Protein AF-A0A5B9MPA6-F1 (afdb_monomer_lite)

Organism: Cymbidium ensifolium (NCBI:txid78740)

Sequence (102 aa):
MIKKKKKKKLRLFGFDLEPEKKVYIESRAMDSGEDRKYGCQFCQKEFTNSQALGGHQNAHKKERMKKKRLELQARKASINYYLQPFIKNHGLQYTCAVPLIF

Secondary structure (DSSP, 8-state):
----PPPPPPEETTEE--TT-----------SSS---EE-TTT--EESSHHHHHHHHHHHHHHHHHHHHHHHHHHHHHHHHHHHHHHHHS------------

Radius of gyration: 29.04 Å; chains: 1; bounding box: 82×52×59 Å

Structure (mmCIF, N/CA/C/O backbone):
data_AF-A0A5B9MPA6-F1
#
_entry.id   AF-A0A5B9MPA6-F1
#
loop_
_atom_site.group_PDB
_atom_site.id
_atom_site.type_symbol
_atom_site.label_atom_id
_atom_site.label_alt_id
_atom_site.label_comp_id
_atom_site.label_asym_id
_atom_site.label_entity_id
_atom_site.label_seq_id
_atom_site.pdbx_PDB_ins_code
_atom_site.Cartn_x
_atom_site.Cartn_y
_atom_site.Cartn_z
_atom_site.occupancy
_atom_site.B_iso_or_equiv
_atom_site.auth_seq_id
_atom_site.auth_comp_id
_atom_site.auth_asym_id
_atom_site.auth_atom_id
_atom_site.pdbx_PDB_model_num
ATOM 1 N N . MET A 1 1 ? 60.543 -27.540 -2.302 1.00 43.94 1 MET A N 1
ATOM 2 C CA . MET A 1 1 ? 59.558 -27.851 -1.234 1.00 43.94 1 MET A CA 1
ATOM 3 C C . MET A 1 1 ? 58.435 -26.816 -1.252 1.00 43.94 1 MET A C 1
ATOM 5 O O . MET A 1 1 ? 58.643 -25.696 -0.805 1.00 43.94 1 MET A O 1
ATOM 9 N N . ILE A 1 2 ? 57.262 -27.144 -1.803 1.00 58.66 2 ILE A N 1
ATOM 10 C CA . ILE A 1 2 ? 56.123 -26.211 -1.871 1.00 58.66 2 ILE A CA 1
ATOM 11 C C . ILE A 1 2 ? 55.320 -26.318 -0.567 1.00 58.66 2 ILE A C 1
ATOM 13 O O . ILE A 1 2 ? 54.704 -27.345 -0.285 1.00 58.66 2 ILE A O 1
ATOM 17 N N . LYS A 1 3 ? 55.344 -25.259 0.251 1.00 60.28 3 LYS A N 1
ATOM 18 C CA . LYS A 1 3 ? 54.573 -25.166 1.500 1.00 60.28 3 LYS A CA 1
ATOM 19 C C . LYS A 1 3 ? 53.086 -24.992 1.160 1.00 60.28 3 LYS A C 1
ATOM 21 O O . LYS A 1 3 ? 52.674 -23.930 0.698 1.00 60.28 3 LYS A O 1
ATOM 26 N N . LYS A 1 4 ? 52.268 -26.027 1.383 1.00 61.69 4 LYS A N 1
ATOM 27 C CA . LYS A 1 4 ? 50.805 -25.961 1.215 1.00 61.69 4 LYS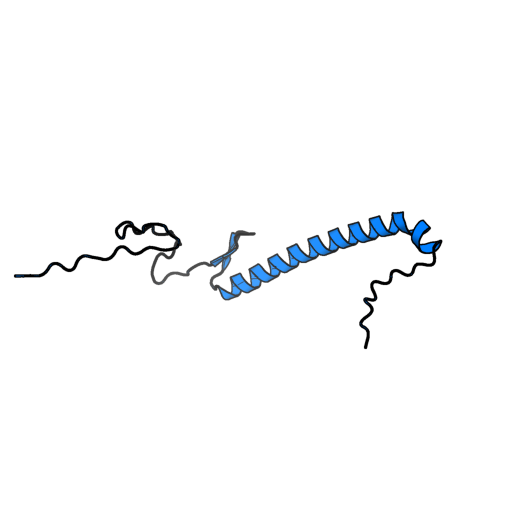 A CA 1
ATOM 28 C C . LYS A 1 4 ? 50.214 -25.010 2.268 1.00 61.69 4 LYS A C 1
ATOM 30 O O . LYS A 1 4 ? 50.222 -25.316 3.458 1.00 61.69 4 LYS A O 1
ATOM 35 N N . LYS A 1 5 ? 49.713 -23.842 1.848 1.00 65.00 5 LYS A N 1
ATOM 36 C CA . LYS A 1 5 ? 48.984 -22.909 2.726 1.00 65.00 5 LYS A CA 1
ATOM 37 C C . LYS A 1 5 ? 47.649 -23.545 3.137 1.00 65.00 5 LYS A C 1
ATOM 39 O O . LYS A 1 5 ? 46.813 -23.844 2.290 1.00 65.00 5 LYS A O 1
ATOM 44 N N . LYS A 1 6 ? 47.458 -23.763 4.440 1.00 61.97 6 LYS A N 1
ATOM 45 C CA . LYS A 1 6 ? 46.238 -24.340 5.025 1.00 61.97 6 LYS A CA 1
ATOM 46 C C . LYS A 1 6 ? 45.110 -23.299 4.937 1.00 61.97 6 LYS A C 1
ATOM 48 O O . LYS A 1 6 ? 45.235 -22.216 5.508 1.00 61.97 6 LYS A O 1
ATOM 53 N N . LYS A 1 7 ? 44.044 -23.591 4.181 1.00 66.12 7 LYS A N 1
ATOM 54 C CA . LYS A 1 7 ? 42.874 -22.702 4.048 1.00 66.12 7 LYS A CA 1
ATOM 55 C C . LYS A 1 7 ? 42.199 -22.550 5.418 1.00 66.12 7 LYS A C 1
ATOM 57 O O . LYS A 1 7 ? 41.928 -23.547 6.084 1.00 66.12 7 LYS A O 1
ATOM 62 N N . LYS A 1 8 ? 41.967 -21.309 5.855 1.00 66.94 8 LYS A N 1
ATOM 63 C CA . LYS A 1 8 ? 41.262 -21.003 7.109 1.00 66.94 8 LYS A CA 1
ATOM 64 C C . LYS A 1 8 ? 39.751 -21.074 6.863 1.00 66.94 8 LYS A C 1
ATOM 66 O O . LYS A 1 8 ? 39.264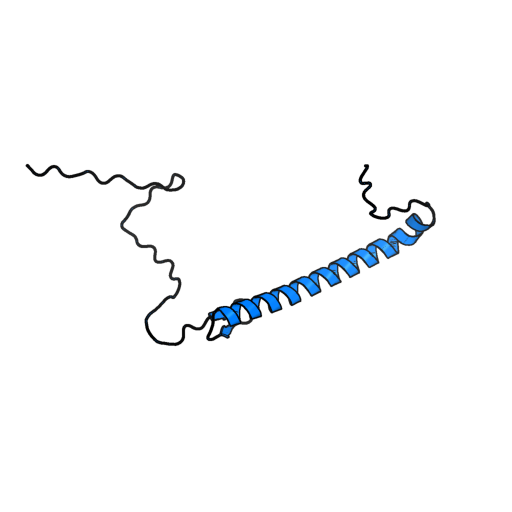 -20.499 5.894 1.00 66.94 8 LYS A O 1
ATOM 71 N N . LYS A 1 9 ? 39.038 -21.795 7.730 1.00 70.25 9 LYS A N 1
ATOM 72 C CA . LYS A 1 9 ? 37.578 -21.969 7.712 1.00 70.25 9 LYS A CA 1
ATOM 73 C C . LYS A 1 9 ? 36.900 -20.633 8.045 1.00 70.25 9 LYS A C 1
ATOM 75 O O . LYS A 1 9 ? 37.195 -20.065 9.096 1.00 70.25 9 LYS A O 1
ATOM 80 N N . LEU A 1 10 ? 36.045 -20.112 7.161 1.00 71.31 10 LEU A N 1
ATOM 81 C CA . LEU A 1 10 ? 35.233 -18.928 7.462 1.00 71.31 10 LEU A CA 1
ATOM 82 C C . LEU A 1 10 ? 34.046 -19.333 8.345 1.00 71.31 10 LEU A C 1
ATOM 84 O O . LEU A 1 10 ? 33.365 -20.315 8.059 1.00 71.31 10 LEU A O 1
ATOM 88 N N . ARG A 1 11 ? 33.791 -18.559 9.405 1.00 71.56 11 ARG A N 1
ATOM 89 C CA . ARG A 1 11 ? 32.619 -18.711 10.278 1.00 71.56 11 ARG A CA 1
ATOM 90 C C . ARG A 1 11 ? 31.834 -17.412 10.305 1.00 71.56 11 ARG A C 1
ATOM 92 O O . ARG A 1 11 ? 32.434 -16.349 10.447 1.00 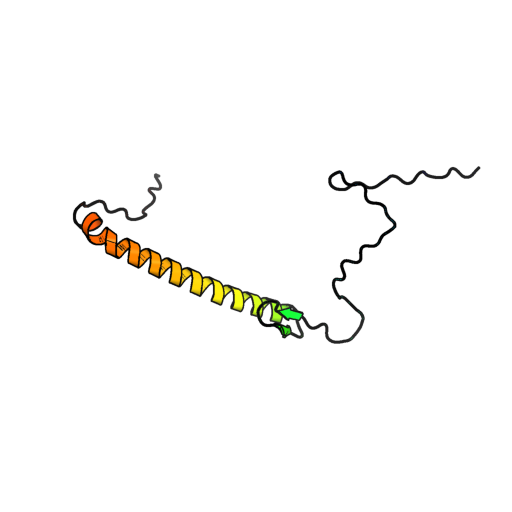71.56 11 ARG A O 1
ATOM 99 N N . LEU A 1 12 ? 30.513 -17.505 10.221 1.00 71.75 12 LEU A N 1
ATOM 100 C CA . LEU A 1 12 ? 29.603 -16.377 10.407 1.00 71.75 12 LEU A CA 1
ATOM 101 C C . LEU A 1 12 ? 28.507 -16.816 11.386 1.00 71.75 12 LEU A C 1
ATOM 103 O O . LEU A 1 12 ? 27.906 -17.869 11.201 1.00 71.75 12 LEU A O 1
ATOM 107 N N . PHE A 1 13 ? 28.302 -16.051 12.463 1.00 66.94 13 PHE A N 1
ATOM 108 C CA . PHE A 1 13 ? 27.356 -16.366 13.550 1.00 66.94 13 PHE A CA 1
ATOM 109 C C . PHE A 1 13 ? 27.513 -17.765 14.183 1.00 66.94 13 PHE A C 1
ATOM 111 O O . PHE A 1 13 ? 26.533 -18.392 14.563 1.00 66.94 13 PHE A O 1
ATOM 118 N N . GLY A 1 14 ? 28.743 -18.277 14.302 1.00 67.62 14 GLY A N 1
ATOM 119 C CA . GLY A 1 14 ? 29.004 -19.566 14.962 1.00 67.62 14 GLY A CA 1
ATOM 120 C C . GLY A 1 14 ? 28.703 -20.804 14.113 1.00 67.62 14 GLY A C 1
ATOM 121 O O . GLY A 1 14 ? 28.978 -21.913 14.564 1.00 67.62 14 GLY A O 1
ATOM 122 N N . PHE A 1 15 ? 28.233 -20.625 12.877 1.00 62.84 15 PHE A N 1
ATOM 123 C CA . PHE A 1 15 ? 28.043 -21.711 11.924 1.00 62.84 15 PHE A CA 1
ATOM 124 C C . PHE A 1 15 ? 29.235 -21.819 10.973 1.00 62.84 15 PHE A C 1
ATOM 126 O O . PHE A 1 15 ? 29.806 -20.827 10.503 1.00 62.84 15 PHE A O 1
ATOM 133 N N . ASP A 1 16 ? 29.629 -23.061 10.728 1.00 73.69 16 ASP A N 1
ATOM 134 C CA . ASP A 1 16 ? 30.742 -23.440 9.877 1.00 73.69 16 ASP A CA 1
ATOM 135 C C . ASP A 1 16 ? 30.301 -23.436 8.405 1.00 73.69 16 ASP A C 1
ATOM 137 O O . ASP A 1 16 ? 29.576 -24.327 7.971 1.00 73.69 16 ASP A O 1
ATOM 141 N N . LEU A 1 17 ? 30.728 -22.433 7.630 1.00 67.44 17 LEU A N 1
ATOM 142 C CA . LEU A 1 17 ? 30.444 -22.369 6.194 1.00 67.44 17 LEU A CA 1
ATOM 143 C C . LEU A 1 17 ? 31.425 -23.269 5.436 1.00 67.44 17 LEU A C 1
ATOM 145 O O . LEU A 1 17 ? 32.618 -22.968 5.339 1.00 67.44 17 LEU A O 1
ATOM 149 N N . GLU A 1 18 ? 30.926 -24.374 4.886 1.00 67.38 18 GLU A N 1
ATOM 150 C CA . GLU A 1 18 ? 31.669 -25.161 3.903 1.00 67.38 18 GLU A CA 1
ATOM 151 C C . GLU A 1 18 ? 31.645 -24.447 2.537 1.00 67.38 18 GLU A C 1
ATOM 153 O O . GLU A 1 18 ? 30.569 -24.137 2.023 1.00 67.38 18 GLU A O 1
ATOM 158 N N . PRO A 1 19 ? 32.808 -24.158 1.924 1.00 61.84 19 PRO A N 1
ATOM 159 C CA . PRO A 1 19 ? 32.901 -23.238 0.789 1.00 61.84 19 PRO A CA 1
ATOM 160 C C . PRO A 1 19 ? 32.492 -23.819 -0.578 1.00 61.84 19 PRO A C 1
ATOM 162 O O . PRO A 1 19 ? 32.752 -23.175 -1.591 1.00 61.84 19 PRO A O 1
ATOM 165 N N . GLU A 1 20 ? 31.868 -24.999 -0.659 1.00 60.41 20 GLU A N 1
ATOM 166 C CA . GLU A 1 20 ? 31.676 -25.694 -1.951 1.00 60.41 20 GLU A CA 1
ATOM 167 C C . GLU A 1 20 ? 30.227 -25.989 -2.346 1.00 60.41 20 GLU A C 1
ATOM 169 O O . GLU A 1 20 ? 29.979 -26.558 -3.406 1.00 60.41 20 GLU A O 1
ATOM 174 N N . LYS A 1 21 ? 29.241 -25.490 -1.598 1.00 46.84 21 LYS A N 1
ATOM 175 C CA . LYS A 1 21 ? 27.869 -25.398 -2.111 1.00 46.84 21 LYS A CA 1
ATOM 176 C C . LYS A 1 21 ? 27.497 -23.936 -2.259 1.00 46.84 21 LYS A C 1
ATOM 178 O O . LYS A 1 21 ? 27.097 -23.282 -1.300 1.00 46.84 21 LYS A O 1
ATOM 183 N N . LYS A 1 22 ? 27.601 -23.426 -3.491 1.00 51.22 22 LYS A N 1
ATOM 184 C CA . LYS A 1 22 ? 26.797 -22.276 -3.908 1.00 51.22 22 LYS A CA 1
ATOM 185 C C . LYS A 1 22 ? 25.336 -22.678 -3.713 1.00 51.22 22 LYS A C 1
ATOM 187 O O . LYS A 1 22 ? 24.740 -23.302 -4.583 1.00 51.22 22 LYS A O 1
ATOM 192 N N . VAL A 1 23 ? 24.766 -22.348 -2.559 1.00 47.06 23 VAL A N 1
ATOM 193 C CA . VAL A 1 23 ? 23.322 -22.186 -2.460 1.00 47.06 23 VAL A CA 1
ATOM 194 C C . VAL A 1 23 ? 23.035 -20.948 -3.290 1.00 47.06 23 VAL A C 1
ATOM 196 O O . VAL A 1 23 ? 23.184 -19.818 -2.830 1.00 47.06 23 VAL A O 1
ATOM 199 N N . TYR A 1 24 ? 22.719 -21.168 -4.562 1.00 42.88 24 TYR A N 1
ATOM 200 C CA . TYR A 1 24 ? 22.008 -20.174 -5.334 1.00 42.88 24 TYR A CA 1
ATOM 201 C C . TYR A 1 24 ? 20.693 -19.974 -4.586 1.00 42.88 24 TYR A C 1
ATOM 203 O O . TYR A 1 24 ? 19.799 -20.815 -4.642 1.00 42.88 24 TYR A O 1
ATOM 211 N N . ILE A 1 25 ? 20.580 -18.875 -3.836 1.00 54.78 25 ILE A N 1
ATOM 212 C CA . ILE A 1 25 ? 19.263 -18.275 -3.689 1.00 54.78 25 ILE A CA 1
ATOM 213 C C . ILE A 1 25 ? 18.880 -17.983 -5.129 1.00 54.78 25 ILE A C 1
ATOM 215 O O . ILE A 1 25 ? 19.510 -17.147 -5.777 1.00 54.78 25 ILE A O 1
ATOM 219 N N . GLU A 1 26 ? 17.926 -18.734 -5.657 1.00 52.28 26 GLU A N 1
ATOM 220 C CA . GLU A 1 26 ? 17.333 -18.456 -6.952 1.00 52.28 26 GLU A CA 1
ATOM 221 C C . GLU A 1 26 ? 16.499 -17.172 -6.812 1.00 52.28 26 GLU A C 1
ATOM 223 O O . GLU A 1 26 ? 15.275 -17.155 -6.895 1.00 52.28 26 GLU A O 1
ATOM 228 N N . SER A 1 27 ? 17.170 -16.043 -6.565 1.00 55.16 27 SER A N 1
ATOM 229 C CA . SER A 1 27 ? 16.694 -14.780 -7.081 1.00 55.16 27 SER A CA 1
ATOM 230 C C . SER A 1 27 ? 16.786 -14.966 -8.584 1.00 55.16 27 SER A C 1
ATOM 232 O O . SER A 1 27 ? 17.892 -14.959 -9.126 1.00 55.16 27 SER A O 1
ATOM 234 N N . ARG A 1 28 ? 15.654 -15.250 -9.233 1.00 52.75 28 ARG A N 1
ATOM 235 C CA . ARG A 1 28 ? 15.536 -15.312 -10.692 1.00 52.75 28 ARG A CA 1
ATOM 236 C C . ARG A 1 28 ? 16.006 -13.980 -11.275 1.00 52.75 28 ARG A C 1
ATOM 238 O O . ARG A 1 28 ? 15.232 -13.056 -11.481 1.00 52.75 28 ARG A O 1
ATOM 245 N N . ALA A 1 29 ? 17.306 -13.885 -11.470 1.00 52.75 29 ALA A N 1
ATOM 246 C CA . ALA A 1 29 ? 18.011 -12.868 -12.211 1.00 52.75 29 ALA A CA 1
ATOM 247 C C . ALA A 1 29 ? 18.698 -13.634 -13.340 1.00 52.75 29 ALA A C 1
ATOM 249 O O . ALA A 1 29 ? 19.915 -13.799 -13.350 1.00 52.75 29 ALA A O 1
ATOM 250 N N . MET A 1 30 ? 17.883 -14.199 -14.235 1.00 46.91 30 MET A N 1
ATOM 251 C CA . MET A 1 30 ? 18.379 -14.646 -15.526 1.00 46.91 30 MET A CA 1
ATOM 252 C C . MET A 1 30 ? 18.483 -13.423 -16.424 1.00 46.91 30 MET A C 1
ATOM 254 O O . MET A 1 30 ? 17.495 -12.760 -16.715 1.00 46.91 30 MET A O 1
ATOM 258 N N . ASP A 1 31 ? 19.735 -13.165 -16.770 1.00 42.84 31 ASP A N 1
ATOM 259 C CA . ASP A 1 31 ? 20.184 -12.964 -18.136 1.00 42.84 31 ASP A CA 1
ATOM 260 C C . ASP A 1 31 ? 19.775 -11.677 -18.872 1.00 42.84 31 ASP A C 1
ATOM 262 O O . ASP A 1 31 ? 18.875 -10.913 -18.536 1.00 42.84 31 ASP A O 1
ATOM 266 N N . SER A 1 32 ? 20.655 -11.386 -19.804 1.00 50.00 32 SER A N 1
ATOM 267 C CA . SER A 1 32 ? 20.871 -10.222 -20.628 1.00 50.00 32 SER A CA 1
ATOM 268 C C . SER A 1 32 ? 19.674 -9.814 -21.498 1.00 50.00 32 SER A C 1
ATOM 270 O O . SER A 1 32 ? 19.032 -10.628 -22.141 1.00 50.00 32 SER A O 1
ATOM 272 N N . GLY A 1 33 ? 19.419 -8.504 -21.570 1.00 51.53 33 GLY A N 1
ATOM 273 C CA . GLY A 1 33 ? 18.849 -7.887 -22.774 1.00 51.53 33 GLY A CA 1
ATOM 274 C C . GLY A 1 33 ? 17.343 -7.986 -23.052 1.00 51.53 33 GLY A C 1
ATOM 275 O O . GLY A 1 33 ? 16.930 -7.398 -24.043 1.00 51.53 33 GLY A O 1
ATOM 276 N N . GLU A 1 34 ? 16.517 -8.613 -22.214 1.00 53.94 34 GLU A N 1
ATOM 277 C CA . GLU A 1 34 ? 15.047 -8.579 -22.348 1.00 53.94 34 GLU A CA 1
ATOM 278 C C . GLU A 1 34 ? 14.388 -8.040 -21.070 1.00 53.94 34 GLU A C 1
ATOM 280 O O . GLU A 1 34 ? 14.841 -8.314 -19.958 1.00 53.94 34 GLU A O 1
ATOM 285 N N . ASP A 1 35 ? 13.350 -7.217 -21.239 1.00 62.66 35 ASP A N 1
ATOM 286 C CA . ASP A 1 35 ? 12.624 -6.472 -20.204 1.00 62.66 35 ASP A CA 1
ATOM 287 C C . ASP A 1 35 ? 12.487 -7.223 -18.868 1.00 62.66 35 ASP A C 1
ATOM 289 O O . ASP A 1 35 ? 11.586 -8.044 -18.672 1.00 62.66 35 ASP A O 1
ATOM 293 N N . ARG A 1 36 ? 13.348 -6.904 -17.890 1.00 66.88 36 ARG A N 1
ATOM 294 C CA . ARG A 1 36 ? 13.182 -7.405 -16.520 1.00 66.88 36 ARG A CA 1
ATOM 295 C C . ARG A 1 36 ? 11.899 -6.823 -15.947 1.00 66.88 36 ARG A C 1
ATOM 297 O O . ARG A 1 36 ? 11.859 -5.667 -15.527 1.00 66.88 36 ARG A O 1
ATOM 304 N N . LYS A 1 37 ? 10.852 -7.639 -15.914 1.00 82.75 37 LYS A N 1
ATOM 305 C CA . LYS A 1 37 ? 9.563 -7.262 -15.345 1.00 82.75 37 LYS A CA 1
ATOM 306 C C . LYS A 1 37 ? 9.622 -7.301 -13.821 1.00 82.75 37 LYS A C 1
ATOM 308 O O . LYS A 1 37 ? 10.013 -8.293 -13.210 1.00 82.75 37 LYS A O 1
ATOM 313 N N . TYR A 1 38 ? 9.194 -6.214 -13.197 1.00 90.19 38 TYR A N 1
ATOM 314 C CA . TYR A 1 38 ? 9.079 -6.069 -11.752 1.00 90.19 38 TYR A CA 1
ATOM 315 C C . TYR A 1 38 ? 7.632 -6.344 -11.338 1.00 90.19 38 TYR A C 1
ATOM 317 O O . TYR A 1 38 ? 6.737 -5.588 -11.699 1.00 90.19 38 TYR A O 1
ATOM 325 N N . GLY A 1 39 ? 7.380 -7.421 -10.591 1.00 92.75 39 GLY A N 1
ATOM 326 C CA . GLY A 1 39 ? 6.029 -7.829 -10.183 1.00 92.75 39 GLY A CA 1
ATOM 327 C C . GLY A 1 39 ? 5.631 -7.362 -8.778 1.00 92.75 39 GLY A C 1
ATOM 328 O O . GLY A 1 39 ? 6.431 -7.402 -7.841 1.00 92.75 39 GLY A O 1
ATOM 329 N N . CYS A 1 40 ? 4.371 -6.963 -8.592 1.00 93.94 40 CYS A N 1
ATOM 330 C CA . CYS A 1 40 ? 3.802 -6.720 -7.266 1.00 93.94 40 CYS A CA 1
ATOM 331 C C . CYS A 1 40 ? 3.289 -8.016 -6.626 1.00 93.94 40 CYS A C 1
ATOM 333 O O . CYS A 1 40 ? 2.380 -8.650 -7.146 1.00 93.94 40 CYS A O 1
ATOM 335 N N . GLN A 1 41 ? 3.776 -8.369 -5.435 1.00 90.44 41 GLN A N 1
ATOM 336 C CA . GLN A 1 41 ? 3.344 -9.583 -4.719 1.00 90.44 41 GLN A CA 1
ATOM 337 C C . GLN A 1 41 ? 1.875 -9.553 -4.259 1.00 90.44 41 GLN A C 1
ATOM 339 O O . GLN A 1 41 ? 1.294 -10.598 -3.987 1.00 90.44 41 GLN A O 1
ATOM 344 N N . PHE A 1 42 ? 1.268 -8.366 -4.157 1.00 86.44 42 PHE A N 1
ATOM 345 C CA . PHE A 1 42 ? -0.090 -8.212 -3.625 1.00 86.44 42 PHE A CA 1
ATOM 346 C C . PHE A 1 42 ? -1.182 -8.294 -4.692 1.00 86.44 42 PHE A C 1
ATOM 348 O O . PHE A 1 42 ? -2.293 -8.709 -4.384 1.00 86.44 42 PHE A O 1
ATOM 355 N N . CYS A 1 43 ? -0.893 -7.877 -5.924 1.00 91.38 43 CYS A N 1
ATOM 356 C CA . CYS A 1 43 ? -1.880 -7.845 -7.009 1.00 91.38 43 CYS A CA 1
ATOM 357 C C . CYS A 1 43 ? -1.359 -8.412 -8.334 1.00 91.38 43 CYS A C 1
ATOM 359 O O . CYS A 1 43 ? -2.058 -8.331 -9.338 1.00 91.38 43 CYS A O 1
ATOM 361 N N . GLN A 1 44 ? -0.131 -8.941 -8.342 1.00 89.81 44 GLN A N 1
ATOM 362 C CA . GLN A 1 44 ? 0.516 -9.617 -9.472 1.00 89.81 44 GLN A CA 1
ATOM 363 C C . GLN A 1 44 ? 0.641 -8.766 -10.747 1.00 89.81 44 GLN A C 1
ATOM 365 O O . GLN A 1 44 ? 0.958 -9.288 -11.809 1.00 89.81 44 GLN A O 1
ATOM 370 N N . LYS A 1 45 ? 0.457 -7.440 -10.654 1.00 91.12 45 LYS A N 1
ATOM 371 C CA . LYS A 1 45 ? 0.756 -6.517 -11.755 1.00 91.12 45 LYS A CA 1
ATOM 372 C C . LYS A 1 45 ? 2.259 -6.467 -12.013 1.00 91.12 45 LYS A C 1
ATOM 374 O O . LYS A 1 45 ? 3.047 -6.360 -11.070 1.00 91.12 45 LYS A O 1
ATOM 379 N N . GLU A 1 46 ? 2.619 -6.503 -13.288 1.00 93.19 46 GLU A N 1
ATOM 380 C CA . GLU A 1 46 ? 3.991 -6.396 -13.776 1.00 93.19 46 GLU A CA 1
ATOM 381 C C . GLU A 1 46 ? 4.294 -4.965 -14.233 1.00 93.19 46 GLU A C 1
ATOM 383 O O . GLU A 1 46 ? 3.435 -4.278 -14.789 1.00 93.19 46 GLU A O 1
ATOM 388 N N . PHE A 1 47 ? 5.525 -4.521 -14.004 1.00 92.00 47 PHE A N 1
ATOM 389 C CA . PHE A 1 47 ? 6.016 -3.195 -14.363 1.00 92.00 47 PHE A CA 1
ATOM 390 C C . PHE A 1 47 ? 7.330 -3.318 -15.130 1.00 92.00 47 PHE A C 1
ATOM 392 O O . PHE A 1 47 ? 8.172 -4.147 -14.796 1.00 92.00 47 PHE A O 1
ATOM 399 N N . THR A 1 48 ? 7.535 -2.455 -16.120 1.00 89.88 48 THR A N 1
ATOM 400 C CA . THR A 1 48 ? 8.779 -2.386 -16.908 1.00 89.88 48 THR A CA 1
ATOM 401 C C . THR A 1 48 ? 9.925 -1.707 -16.149 1.00 89.88 48 THR A C 1
ATOM 403 O O . THR A 1 48 ? 11.091 -1.907 -16.468 1.00 89.88 48 THR A O 1
ATOM 406 N N . ASN A 1 49 ? 9.614 -0.921 -15.110 1.00 91.12 49 ASN A N 1
ATOM 407 C CA . ASN A 1 49 ? 10.587 -0.196 -14.291 1.00 91.12 49 ASN A CA 1
ATOM 408 C C . ASN A 1 49 ? 10.329 -0.419 -12.788 1.00 91.12 49 ASN A C 1
ATOM 410 O O . ASN A 1 49 ? 9.187 -0.366 -12.318 1.00 91.12 49 ASN A O 1
ATOM 414 N N . SER A 1 50 ? 11.404 -0.596 -12.016 1.00 91.12 50 SER A N 1
ATOM 415 C CA . SER A 1 50 ? 11.390 -0.711 -10.555 1.00 91.12 50 SER A CA 1
ATOM 416 C C . SER A 1 50 ? 10.790 0.519 -9.863 1.00 91.12 50 SER A C 1
ATOM 418 O O . SER A 1 50 ? 10.116 0.377 -8.842 1.00 91.12 50 SER A O 1
ATOM 420 N N . GLN A 1 51 ? 10.950 1.718 -10.433 1.00 95.12 51 GLN A N 1
ATOM 421 C CA . GLN A 1 51 ? 10.350 2.946 -9.901 1.00 95.12 51 GLN A CA 1
ATOM 422 C C . GLN A 1 51 ? 8.815 2.905 -9.951 1.00 95.12 51 GLN A C 1
ATOM 424 O O . GLN A 1 51 ? 8.152 3.310 -8.992 1.00 95.12 51 GLN A O 1
ATOM 429 N N . ALA A 1 52 ? 8.243 2.365 -11.033 1.00 94.00 52 ALA A N 1
ATOM 430 C CA . ALA A 1 52 ? 6.798 2.205 -11.169 1.00 94.00 52 ALA A CA 1
ATOM 431 C C . ALA A 1 52 ? 6.256 1.184 -10.156 1.00 94.00 52 ALA A C 1
ATOM 433 O O . ALA A 1 52 ? 5.252 1.456 -9.493 1.00 94.00 52 ALA A O 1
ATOM 434 N N . LEU A 1 53 ? 6.971 0.068 -9.949 1.00 95.81 53 LEU A N 1
ATOM 435 C CA . LEU A 1 53 ? 6.650 -0.885 -8.883 1.00 95.81 53 LEU A CA 1
ATOM 436 C C . LEU A 1 53 ? 6.706 -0.216 -7.497 1.00 95.81 53 LEU A C 1
ATOM 438 O O . LEU A 1 53 ? 5.800 -0.415 -6.688 1.00 95.81 53 LEU A O 1
ATOM 442 N N . GLY A 1 54 ? 7.725 0.605 -7.223 1.00 95.19 54 GLY A N 1
ATOM 443 C CA . GLY A 1 54 ? 7.859 1.328 -5.954 1.00 95.19 54 GLY A CA 1
ATOM 444 C C . GLY A 1 54 ? 6.688 2.281 -5.684 1.00 95.19 54 GLY A C 1
ATOM 445 O O . GLY A 1 54 ? 6.078 2.241 -4.612 1.00 95.19 54 GLY A O 1
ATOM 446 N N . GLY A 1 55 ? 6.305 3.093 -6.676 1.00 96.06 55 GLY A N 1
ATOM 447 C CA . GLY A 1 55 ? 5.121 3.956 -6.587 1.00 96.06 55 GLY A CA 1
ATOM 448 C C . GLY A 1 55 ? 3.828 3.161 -6.369 1.00 96.06 55 GLY A C 1
ATOM 449 O O . GLY A 1 55 ? 3.003 3.505 -5.518 1.00 96.06 55 GLY A O 1
ATOM 450 N N . HIS A 1 56 ? 3.688 2.040 -7.071 1.00 95.75 56 HIS A N 1
ATOM 451 C CA . HIS A 1 56 ? 2.548 1.141 -6.953 1.00 95.75 56 HIS A CA 1
ATOM 452 C C . HIS A 1 56 ? 2.435 0.479 -5.563 1.00 95.75 56 HIS A C 1
ATOM 454 O O . HIS A 1 56 ? 1.351 0.443 -4.972 1.00 95.75 56 HIS A O 1
ATOM 460 N N . GLN A 1 57 ? 3.544 0.007 -4.988 1.00 95.06 57 GLN A N 1
ATOM 461 C CA . GLN A 1 57 ? 3.570 -0.562 -3.635 1.00 95.06 57 GLN A CA 1
ATOM 462 C C . GLN A 1 57 ? 3.177 0.469 -2.568 1.00 95.06 57 GLN A C 1
ATOM 464 O O . GLN A 1 57 ? 2.466 0.139 -1.613 1.00 95.06 57 GLN A O 1
ATOM 469 N N . ASN A 1 58 ? 3.580 1.729 -2.743 1.00 93.44 58 ASN A N 1
ATOM 470 C CA . ASN A 1 58 ? 3.194 2.816 -1.844 1.00 93.44 58 ASN A CA 1
ATOM 471 C C . ASN A 1 58 ? 1.683 3.084 -1.876 1.00 93.44 58 ASN A C 1
ATOM 473 O O . ASN A 1 58 ? 1.072 3.267 -0.819 1.00 93.44 58 ASN A O 1
ATOM 477 N N . ALA A 1 59 ? 1.059 3.033 -3.057 1.00 92.69 59 ALA A N 1
ATOM 478 C CA . ALA A 1 59 ? -0.396 3.122 -3.179 1.00 92.69 59 ALA A CA 1
ATOM 479 C C . ALA A 1 59 ? -1.089 1.963 -2.441 1.00 92.69 59 ALA A C 1
ATOM 481 O O . ALA A 1 59 ? -1.970 2.192 -1.611 1.00 92.69 59 ALA A O 1
ATOM 482 N N . HIS A 1 60 ? -0.610 0.729 -2.625 1.00 90.12 60 HIS A N 1
ATOM 483 C CA . HIS A 1 60 ? -1.101 -0.433 -1.874 1.00 90.12 60 HIS A CA 1
ATOM 484 C C . HIS A 1 60 ? -0.958 -0.282 -0.354 1.00 90.12 60 HIS A C 1
ATOM 486 O O . HIS A 1 60 ? -1.832 -0.702 0.410 1.00 90.12 60 HIS A O 1
ATOM 492 N N . LYS A 1 61 ? 0.140 0.317 0.116 1.00 88.12 61 LYS A N 1
ATOM 493 C CA . LYS A 1 61 ? 0.341 0.607 1.540 1.00 88.12 61 LYS A CA 1
ATOM 494 C C . LYS A 1 61 ? -0.688 1.620 2.047 1.00 88.12 61 LYS A C 1
ATOM 496 O O . LYS A 1 61 ? -1.250 1.411 3.121 1.00 88.12 61 LYS A O 1
ATOM 501 N N . LYS A 1 62 ? -0.968 2.679 1.282 1.00 79.25 62 LYS A N 1
ATOM 502 C CA . LYS A 1 62 ? -1.953 3.713 1.641 1.00 79.25 62 LYS A CA 1
ATOM 503 C C . LYS A 1 62 ? -3.357 3.127 1.809 1.00 79.25 62 LYS A C 1
ATOM 505 O O . LYS A 1 62 ? -4.001 3.406 2.821 1.00 79.25 62 LYS A O 1
ATOM 510 N N . GLU A 1 63 ? -3.775 2.255 0.895 1.00 77.69 63 GLU A N 1
ATOM 511 C CA . GLU A 1 63 ? -5.066 1.560 0.977 1.00 77.69 63 GLU A CA 1
ATOM 512 C C . GLU A 1 63 ? -5.176 0.702 2.247 1.00 77.69 63 GLU A C 1
ATOM 514 O O . GLU A 1 63 ? -6.140 0.821 3.011 1.00 77.69 63 GLU A O 1
ATOM 519 N N . ARG A 1 64 ? -4.138 -0.089 2.561 1.00 74.31 64 ARG A N 1
ATOM 520 C CA . ARG A 1 64 ? -4.117 -0.902 3.792 1.00 74.31 64 ARG A CA 1
ATOM 521 C C . ARG A 1 64 ? -4.156 -0.053 5.064 1.00 74.31 64 ARG A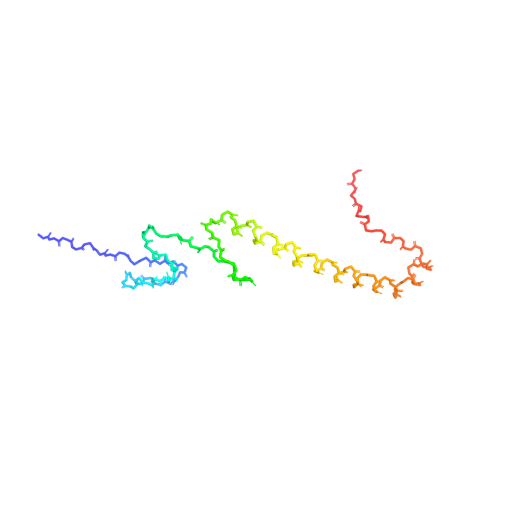 C 1
ATOM 523 O O . ARG A 1 64 ? -4.867 -0.391 6.011 1.00 74.31 64 ARG A O 1
ATOM 530 N N . MET A 1 65 ? -3.428 1.062 5.092 1.00 81.44 65 MET A N 1
ATOM 531 C CA . MET A 1 65 ? -3.406 1.956 6.253 1.00 81.44 65 MET A CA 1
ATOM 532 C C . MET A 1 65 ? -4.746 2.672 6.465 1.00 81.44 65 MET A C 1
ATO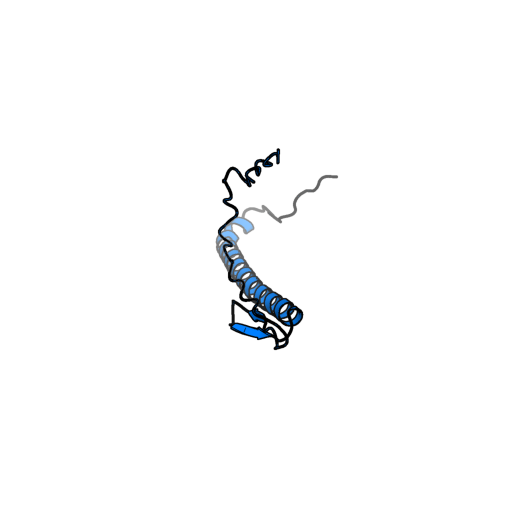M 534 O O . MET A 1 65 ? -5.171 2.833 7.611 1.00 81.44 65 MET A O 1
ATOM 538 N N . LYS A 1 66 ? -5.446 3.059 5.389 1.00 81.44 66 LYS A N 1
ATOM 539 C CA . LYS A 1 66 ? -6.766 3.704 5.470 1.00 81.44 66 LYS A CA 1
ATOM 540 C C . LYS A 1 66 ? -7.804 2.780 6.107 1.00 81.44 66 LYS A C 1
ATOM 542 O O . LYS A 1 66 ? -8.492 3.209 7.031 1.00 81.44 66 LYS A O 1
ATOM 547 N N . LYS A 1 67 ? -7.858 1.508 5.687 1.00 80.69 67 LYS A N 1
ATOM 548 C CA . LYS A 1 67 ? -8.758 0.504 6.283 1.00 80.69 67 LYS A CA 1
ATOM 549 C C . LYS A 1 67 ? -8.522 0.362 7.789 1.00 80.69 67 LYS A C 1
ATOM 551 O O . LYS A 1 67 ? -9.461 0.485 8.569 1.00 80.69 67 LYS A O 1
ATOM 556 N N . LYS A 1 68 ? -7.259 0.207 8.203 1.00 85.00 68 LYS A N 1
ATOM 557 C CA . LYS A 1 68 ? -6.889 0.090 9.624 1.00 85.00 68 LYS A CA 1
ATOM 558 C C . LYS A 1 68 ? -7.270 1.334 10.437 1.00 85.00 68 LYS A C 1
ATOM 560 O O . LYS A 1 68 ? -7.717 1.214 11.574 1.00 85.00 68 LYS A O 1
ATOM 565 N N . ARG A 1 69 ? -7.104 2.536 9.870 1.00 88.06 69 ARG A N 1
ATOM 566 C CA . ARG A 1 69 ? -7.493 3.791 10.534 1.00 88.06 69 ARG A CA 1
ATOM 567 C C . ARG A 1 69 ? -9.004 3.875 10.748 1.00 88.06 69 ARG A C 1
ATOM 569 O O . ARG A 1 69 ? -9.418 4.265 11.834 1.00 88.06 69 ARG A O 1
ATOM 576 N N . LEU A 1 70 ? -9.800 3.508 9.743 1.00 89.19 70 LEU A N 1
ATOM 577 C CA . LEU A 1 70 ? -11.262 3.509 9.840 1.00 89.19 70 LEU A CA 1
ATOM 578 C C . LEU A 1 70 ? -11.759 2.498 10.876 1.00 89.19 70 LEU A C 1
ATOM 580 O O . LEU A 1 70 ? -12.596 2.840 11.703 1.00 89.19 70 LEU A O 1
ATOM 584 N N . GLU A 1 71 ? -11.193 1.293 10.894 1.00 89.31 71 GLU A N 1
ATOM 585 C CA . GLU A 1 71 ? -11.526 0.270 11.890 1.00 89.31 71 GLU A CA 1
ATOM 586 C C . GLU A 1 71 ? -11.202 0.737 13.317 1.00 89.31 71 GLU A C 1
ATOM 588 O O . GLU A 1 71 ? -12.036 0.651 14.220 1.00 89.31 71 GLU A O 1
ATOM 593 N N . LEU A 1 72 ? -10.018 1.325 13.519 1.00 90.00 72 LEU A N 1
ATOM 594 C CA . LEU A 1 72 ? -9.647 1.894 14.811 1.00 90.00 72 LEU A CA 1
ATOM 595 C C . LEU A 1 72 ? -10.556 3.068 15.204 1.00 90.00 72 LEU A C 1
ATOM 597 O O . LEU A 1 72 ? -10.876 3.222 16.380 1.00 90.00 72 LEU A O 1
ATOM 601 N N . GLN A 1 73 ? -10.974 3.894 14.244 1.00 91.44 73 GLN A N 1
ATOM 602 C CA . GLN A 1 73 ? -11.903 4.997 14.489 1.00 91.44 73 GLN A CA 1
ATOM 603 C C . GLN A 1 73 ? -13.289 4.485 14.893 1.00 91.44 73 GLN A C 1
ATOM 605 O O . GLN A 1 73 ? -13.842 4.983 15.870 1.00 91.44 73 GLN A O 1
ATOM 610 N N . ALA A 1 74 ? -13.813 3.465 14.211 1.00 89.12 74 ALA A N 1
ATOM 611 C CA . ALA A 1 74 ? -15.080 2.830 14.563 1.00 89.12 74 ALA A CA 1
ATOM 612 C C . ALA A 1 74 ? -15.028 2.227 15.974 1.00 89.12 74 ALA A C 1
ATOM 614 O O . ALA A 1 74 ? -15.913 2.478 16.790 1.00 89.12 74 ALA A O 1
ATOM 615 N N . ARG A 1 75 ? -13.939 1.522 16.308 1.00 89.19 75 ARG A N 1
ATOM 616 C CA . ARG A 1 75 ? -13.716 0.977 17.655 1.00 89.19 75 ARG A CA 1
ATOM 617 C C . ARG A 1 75 ? -13.610 2.069 18.725 1.00 89.19 75 ARG A C 1
ATOM 619 O O . ARG A 1 75 ? -14.114 1.901 19.829 1.00 89.19 75 ARG A O 1
ATOM 626 N N . LYS A 1 76 ? -12.953 3.194 18.433 1.00 88.69 76 LYS A N 1
ATOM 627 C CA . LYS A 1 76 ? -12.886 4.334 19.364 1.00 88.69 76 LYS A CA 1
ATOM 628 C C . LYS A 1 76 ? -14.257 4.971 19.577 1.00 88.69 76 LYS A C 1
ATOM 630 O O . LYS A 1 76 ? -14.589 5.303 20.709 1.00 88.69 76 LYS A O 1
ATOM 635 N N . ALA A 1 77 ? -15.040 5.124 18.512 1.00 88.94 77 ALA A N 1
ATOM 636 C CA . ALA A 1 77 ? -16.388 5.673 18.586 1.00 88.94 77 ALA A CA 1
ATOM 637 C C . ALA A 1 77 ? -17.324 4.768 19.398 1.00 88.94 77 ALA A C 1
ATOM 639 O O . ALA A 1 77 ? -18.057 5.271 20.243 1.00 88.94 77 ALA A O 1
ATOM 640 N N . SER A 1 78 ? -17.251 3.445 19.211 1.00 90.56 78 SER A N 1
ATOM 641 C CA . SER A 1 78 ? -18.058 2.505 19.993 1.00 90.56 78 SER A CA 1
ATOM 642 C C . SER A 1 78 ? -17.693 2.539 21.477 1.00 90.56 78 SER A C 1
ATOM 644 O O . SER A 1 78 ? -18.577 2.669 22.315 1.00 90.56 78 SER A O 1
ATOM 646 N N . ILE A 1 79 ? -16.401 2.515 21.820 1.00 87.50 79 ILE A N 1
ATOM 647 C CA . ILE A 1 79 ? -15.948 2.652 23.213 1.00 87.50 79 ILE A CA 1
ATOM 648 C C . ILE A 1 79 ? -16.434 3.977 23.806 1.00 87.50 79 ILE A C 1
ATOM 650 O O . ILE A 1 79 ? -16.960 4.002 24.915 1.00 87.50 79 ILE A O 1
ATOM 654 N N . ASN A 1 80 ? -16.294 5.076 23.062 1.00 87.62 80 ASN A N 1
ATOM 655 C CA . ASN A 1 80 ? -16.749 6.377 23.525 1.00 87.62 80 ASN A CA 1
ATOM 656 C C . ASN A 1 80 ? -18.263 6.375 23.780 1.00 87.62 80 ASN A C 1
ATOM 658 O O . ASN A 1 80 ? -18.661 6.814 24.848 1.00 87.62 80 ASN A O 1
ATOM 662 N N . TYR A 1 81 ? -19.078 5.808 22.882 1.00 88.56 81 TYR A N 1
ATOM 663 C CA . TYR A 1 81 ? -20.534 5.693 23.041 1.00 88.56 81 TYR A CA 1
ATOM 664 C C . TYR A 1 81 ? -20.940 5.050 24.375 1.00 88.56 81 TYR A C 1
ATOM 666 O O . TYR A 1 81 ? -21.778 5.603 25.082 1.00 88.56 81 TYR A O 1
ATOM 674 N N . TYR A 1 82 ? -20.304 3.943 24.766 1.00 83.94 82 TYR A N 1
ATOM 675 C CA . TYR A 1 82 ? -20.601 3.284 26.043 1.00 83.94 82 TYR A CA 1
ATOM 676 C C . TYR A 1 82 ? -20.068 4.050 27.262 1.00 83.94 82 TYR A C 1
ATOM 678 O O . TYR A 1 82 ? -20.677 4.008 28.327 1.00 83.94 82 TYR A O 1
ATOM 686 N N . LEU A 1 83 ? -18.956 4.778 27.121 1.00 86.00 83 LEU A N 1
ATOM 687 C CA . LEU A 1 83 ? -18.369 5.568 28.209 1.00 86.00 83 LEU A CA 1
ATOM 688 C C . LEU A 1 83 ? -18.983 6.974 28.356 1.00 86.00 83 LEU A C 1
ATOM 690 O O . LEU A 1 83 ? -18.767 7.619 29.381 1.00 86.00 83 LEU A O 1
ATOM 694 N N . GLN A 1 84 ? -19.756 7.457 27.374 1.00 74.50 84 GLN A N 1
ATOM 695 C CA . GLN A 1 84 ? -20.364 8.798 27.357 1.00 74.50 84 GLN A CA 1
ATOM 696 C C . GLN A 1 84 ? -21.086 9.177 28.668 1.00 74.50 84 GLN A C 1
ATOM 698 O O . GLN A 1 84 ? -20.838 10.282 29.156 1.00 74.50 84 GLN A O 1
ATOM 703 N N . PRO A 1 85 ? -21.926 8.318 29.287 1.00 72.56 85 PRO A N 1
ATOM 704 C CA . PRO A 1 85 ? -22.612 8.661 30.534 1.00 72.56 85 PRO A CA 1
ATOM 705 C C . PRO A 1 85 ? -21.655 8.818 31.721 1.00 72.56 85 PRO A C 1
ATOM 707 O O . PRO A 1 85 ? -21.897 9.637 32.598 1.00 72.56 85 PRO A O 1
ATOM 710 N N . PHE A 1 86 ? -20.549 8.073 31.749 1.00 70.06 86 PHE A N 1
ATOM 711 C CA . PHE A 1 86 ? -19.566 8.142 32.832 1.00 70.06 86 PHE A CA 1
ATOM 712 C C . PHE A 1 86 ? -18.677 9.390 32.712 1.00 70.06 86 PHE A C 1
ATOM 714 O O . PHE A 1 86 ? -18.448 10.088 33.696 1.00 70.06 86 PHE A O 1
ATOM 721 N N . ILE A 1 87 ? -18.250 9.724 31.488 1.00 65.19 87 ILE A N 1
ATOM 722 C CA . ILE A 1 87 ? -17.383 10.883 31.197 1.00 65.19 87 ILE A CA 1
ATOM 723 C C . ILE A 1 87 ? -18.141 12.218 31.304 1.00 65.19 87 ILE A C 1
ATOM 725 O O . ILE A 1 87 ? -17.546 13.240 31.622 1.00 65.19 87 ILE A O 1
ATOM 729 N N . LYS A 1 88 ? -19.454 12.244 31.036 1.00 64.38 88 LYS A N 1
ATOM 730 C CA . LYS A 1 88 ? -20.266 13.469 31.166 1.00 64.38 88 LYS A CA 1
ATOM 731 C C . LYS A 1 88 ? -20.647 13.801 32.610 1.00 64.38 88 LYS A C 1
ATOM 733 O O . LYS A 1 88 ? -20.804 14.975 32.922 1.00 64.38 88 LYS A O 1
ATOM 738 N N . ASN A 1 89 ? -20.808 12.791 33.469 1.00 57.94 89 ASN A N 1
ATOM 739 C CA . ASN A 1 89 ? -21.250 12.979 34.856 1.00 57.94 89 ASN A CA 1
ATOM 740 C C . ASN A 1 89 ? -20.092 13.201 35.840 1.00 57.94 89 ASN A C 1
ATOM 742 O O . ASN A 1 89 ? -20.252 13.923 36.818 1.00 57.94 89 ASN A O 1
ATOM 746 N N . HIS A 1 90 ? -18.912 12.643 35.573 1.00 58.31 90 HIS A N 1
ATOM 747 C CA . HIS A 1 90 ? -17.684 13.032 36.259 1.00 58.31 90 HIS A CA 1
ATOM 748 C C . HIS A 1 90 ? -16.925 13.994 35.351 1.00 58.31 90 HIS A C 1
ATOM 750 O O . HIS A 1 90 ? -16.458 13.566 34.304 1.00 58.31 90 HIS A O 1
ATOM 756 N N . GLY A 1 91 ? -16.773 15.266 35.740 1.00 55.75 91 GLY A N 1
ATOM 757 C CA . GLY A 1 91 ? -16.033 16.316 35.011 1.00 55.75 91 GLY A CA 1
ATOM 758 C C . GLY A 1 91 ? -14.527 16.064 34.810 1.00 55.75 91 GLY A C 1
ATOM 759 O O . GLY A 1 91 ? -13.729 16.995 34.824 1.00 55.75 91 GLY A O 1
ATOM 760 N N . LEU A 1 92 ? -14.113 14.812 34.633 1.00 55.66 92 LEU A N 1
ATOM 761 C CA . LEU A 1 92 ? -12.771 14.405 34.271 1.00 55.66 92 LEU A CA 1
ATOM 762 C C . LEU A 1 92 ? -12.605 14.589 32.761 1.00 55.66 92 LEU A C 1
ATOM 764 O O . LEU A 1 92 ? -12.774 13.666 31.961 1.00 55.66 92 LEU A O 1
ATOM 768 N N . GLN A 1 93 ? -12.261 15.816 32.370 1.00 50.69 93 GLN A N 1
ATOM 769 C CA . GLN A 1 93 ? -11.655 16.086 31.073 1.00 50.69 93 GLN A CA 1
ATOM 770 C C . GLN A 1 93 ? -10.310 15.349 30.987 1.00 50.69 93 GLN A C 1
ATOM 772 O O . GLN A 1 93 ? -9.247 15.931 31.166 1.00 50.69 93 GLN A O 1
ATOM 777 N N . TYR A 1 94 ? -10.325 14.063 30.643 1.00 54.66 94 TYR A N 1
ATOM 778 C CA . TYR A 1 94 ? -9.152 13.415 30.062 1.00 54.66 94 TYR A CA 1
ATOM 779 C C . TYR A 1 94 ? -9.063 13.818 28.592 1.00 54.66 94 TYR A C 1
ATOM 781 O O . TYR A 1 94 ? -9.167 13.004 27.674 1.00 54.66 94 TYR A O 1
ATOM 789 N N . THR A 1 95 ? -8.868 15.115 28.354 1.00 50.69 95 THR A N 1
ATOM 790 C CA . THR A 1 95 ? -8.138 15.514 27.163 1.00 50.69 95 THR A CA 1
ATOM 791 C C . THR A 1 95 ? -6.772 14.862 27.282 1.00 50.69 95 THR A C 1
ATOM 793 O O . THR A 1 95 ? -6.110 14.978 28.310 1.00 50.69 95 THR A O 1
ATOM 796 N N . CYS A 1 96 ? -6.335 14.181 26.236 1.00 50.56 96 CYS A N 1
ATOM 797 C CA . CYS A 1 96 ? -4.971 13.697 26.057 1.00 50.56 96 CYS A CA 1
ATOM 798 C C . CYS A 1 96 ? -3.946 14.848 25.919 1.00 50.56 96 CYS A C 1
ATOM 800 O O . CYS A 1 96 ? -3.022 14.766 25.114 1.00 50.56 96 CYS A O 1
ATOM 802 N N . ALA A 1 97 ? -4.126 15.932 26.678 1.00 51.81 97 ALA A N 1
ATOM 803 C CA . ALA A 1 97 ? -3.133 16.958 26.905 1.00 51.81 97 ALA A CA 1
ATOM 804 C C . ALA A 1 97 ? -2.098 16.365 27.862 1.00 51.81 97 ALA A C 1
ATOM 806 O O . ALA A 1 97 ? -2.277 16.317 29.076 1.00 51.81 97 ALA A O 1
ATOM 807 N N . VAL A 1 98 ? -1.038 15.829 27.270 1.00 52.44 98 VAL A N 1
ATOM 808 C CA . VAL A 1 98 ? 0.205 15.530 27.974 1.00 52.44 98 VAL A CA 1
ATOM 809 C C . VAL A 1 98 ? 0.692 16.850 28.588 1.00 52.44 98 VAL A C 1
ATOM 811 O O . VAL A 1 98 ? 0.855 17.811 27.832 1.00 52.44 98 VAL A O 1
ATOM 814 N N . PRO A 1 99 ? 0.919 16.952 29.909 1.00 54.94 99 PRO A N 1
ATOM 815 C CA . PRO A 1 99 ? 1.561 18.129 30.459 1.00 54.94 99 PRO A CA 1
ATOM 816 C C . PRO A 1 99 ? 3.049 18.024 30.122 1.00 54.94 99 PRO A C 1
ATOM 818 O O . PRO A 1 99 ? 3.739 17.132 30.613 1.00 54.94 99 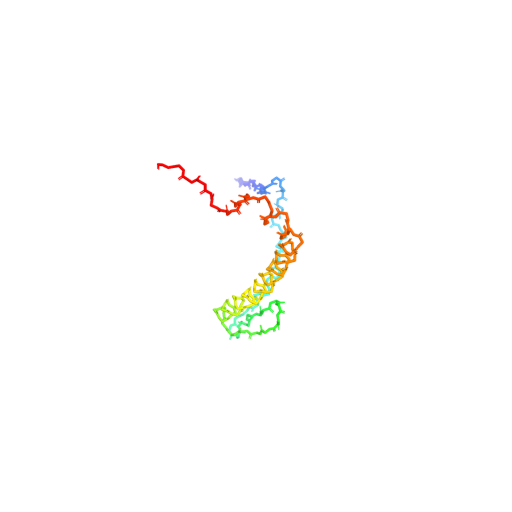PRO A O 1
ATOM 821 N N . LEU A 1 100 ? 3.549 18.911 29.263 1.00 52.91 100 LEU A N 1
ATOM 822 C CA . LEU A 1 100 ? 4.971 19.230 29.264 1.00 52.91 100 LEU A CA 1
ATOM 823 C C . LEU A 1 100 ? 5.147 20.503 30.077 1.00 52.91 100 LEU A C 1
ATOM 825 O O . LEU A 1 100 ? 4.790 21.598 29.656 1.00 52.91 100 LEU A O 1
ATOM 829 N N . ILE A 1 101 ? 5.647 20.273 31.283 1.00 48.03 101 ILE A N 1
ATOM 830 C CA . ILE A 1 101 ? 6.262 21.241 32.176 1.00 48.03 101 ILE A CA 1
ATOM 831 C C . ILE A 1 101 ? 7.426 21.896 31.422 1.00 48.03 101 ILE A C 1
ATOM 833 O O . ILE A 1 101 ? 8.331 21.181 30.991 1.00 48.03 101 ILE A O 1
ATOM 837 N N . PHE A 1 102 ? 7.389 23.220 31.284 1.00 51.16 102 PHE A N 1
ATOM 838 C CA . PHE A 1 102 ? 8.526 24.128 31.445 1.00 51.16 102 PHE A CA 1
ATOM 839 C C . PHE A 1 102 ? 7.995 25.485 31.905 1.00 51.16 102 PHE A C 1
ATOM 841 O O . PHE A 1 102 ? 6.937 25.900 31.378 1.00 51.16 102 PHE A O 1
#

pLDDT: mean 72.61, std 16.81, range [42.84, 96.06]

Foldseek 3Di:
DDDDDDDDFDDDPNDTDDPPDPPPPPPVPDDDDDQPWDADPPPRDTDSDPVVVVVVVVVVVVVVVVVVVVVVVVVVVVVCVVCVVVCVVPVPPPPVPDDDDD

InterPro domains:
  IPR013087 Zinc finger C2H2-type [PS00028] (40-60)
  IPR013087 Zinc finger C2H2-type [PS50157] (38-65)
  IPR036236 Zinc finger C2H2 superfamily [SSF57667] (35-65)
  IPR044299 Zinc finger protein GIS3/ZFP5/ZFP6 [PTHR46353] (4-85)